Protein AF-A0A2T1D0R5-F1 (afdb_monomer)

pLDDT: mean 78.78, std 17.35, range [37.97, 96.19]

Sequence (84 aa):
MPIHAIGAEFWLGKERKAKLDPILCLGMRGDRVQALLPQILDAFSNQFAAQYNNGKRFSKFSAKVHCHIRDCPGFHPFNVDKTH

Foldseek 3Di:
DQFDWDKDWDDDVPDTPDIRPTDGPPPDDVVVVVVCQVVVQVVCLVVPCVPPPVSDGDDDDPDDDDDGPVRDPDDDPPPPDPPD

Mean predicted aligned error: 8.65 Å

Solvent-accessible surface area (backbone atoms only — not comparable to full-atom values): 5533 Å² total; per-residue (Å²): 113,61,68,45,66,52,60,49,75,42,66,60,92,92,44,78,77,48,72,46,73,67,46,71,36,66,73,54,55,70,70,64,56,56,62,45,54,62,53,52,35,47,54,49,21,74,75,40,10,65,84,77,43,83,58,42,72,58,87,74,76,94,74,85,87,86,76,56,60,90,75,46,97,82,69,60,98,74,74,62,82,83,83,126

Secondary structure (DSSP, 8-state):
-EEEEEEEEEEETTEEEEEEEEEEEET--HHHHHTHHHHHHHHHHHHHHHHHSTTPPP---S------GGG-TT--TT------

Structure (mmCIF, N/CA/C/O backbone):
data_AF-A0A2T1D0R5-F1
#
_entry.id   AF-A0A2T1D0R5-F1
#
loop_
_atom_site.group_PDB
_atom_site.id
_atom_site.type_symbol
_atom_site.label_atom_id
_atom_site.label_alt_id
_atom_site.label_comp_id
_atom_site.label_asym_id
_atom_site.label_entity_id
_atom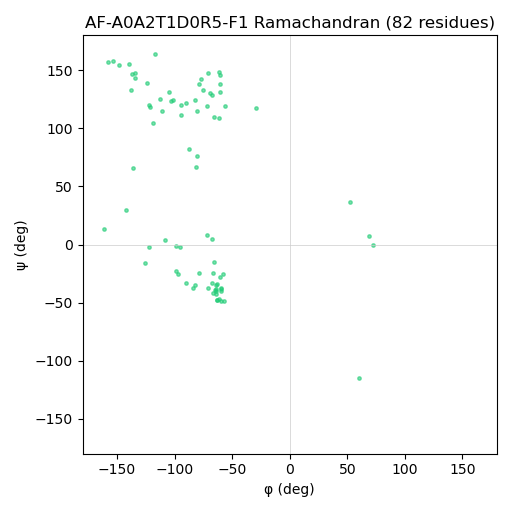_site.label_seq_id
_atom_site.pdbx_PDB_ins_code
_atom_site.Cartn_x
_atom_site.Cartn_y
_atom_site.Cartn_z
_atom_site.occupancy
_atom_site.B_iso_or_equiv
_atom_site.auth_seq_id
_atom_site.auth_comp_id
_atom_site.auth_asym_id
_atom_site.auth_atom_id
_atom_site.pdbx_PDB_model_num
ATOM 1 N N . MET A 1 1 ? 16.513 -2.178 -18.588 1.00 54.62 1 MET A N 1
ATOM 2 C CA . MET A 1 1 ? 16.224 -1.096 -17.619 1.00 54.62 1 MET A CA 1
ATOM 3 C C . MET A 1 1 ? 14.907 -1.375 -16.914 1.00 54.62 1 MET A C 1
ATOM 5 O O . MET A 1 1 ? 13.982 -1.803 -17.604 1.00 54.62 1 MET A O 1
ATOM 9 N N . PRO A 1 2 ? 14.786 -1.143 -15.592 1.00 55.00 2 PRO A N 1
ATOM 10 C CA . PRO A 1 2 ? 13.468 -0.994 -14.980 1.00 55.00 2 PRO A CA 1
ATOM 11 C C . PRO A 1 2 ? 12.788 0.195 -15.649 1.00 55.00 2 PRO A C 1
ATOM 13 O O . PRO A 1 2 ? 13.422 1.221 -15.848 1.00 55.00 2 PRO A O 1
ATOM 16 N N . ILE A 1 3 ? 11.544 0.034 -16.080 1.00 65.38 3 ILE A N 1
ATOM 17 C CA . ILE A 1 3 ? 10.777 1.139 -16.681 1.00 65.38 3 ILE A CA 1
ATOM 18 C C . ILE A 1 3 ? 9.872 1.763 -15.612 1.00 65.38 3 ILE A C 1
ATOM 20 O O . ILE A 1 3 ? 9.554 2.945 -15.673 1.00 65.38 3 ILE A O 1
ATOM 24 N N . HIS A 1 4 ? 9.520 0.976 -14.593 1.00 70.44 4 HIS A N 1
ATOM 25 C CA . HIS A 1 4 ? 8.612 1.361 -13.526 1.00 70.44 4 HIS A CA 1
ATOM 26 C C . HIS A 1 4 ? 9.122 0.839 -12.181 1.00 70.44 4 HIS A C 1
ATOM 28 O O . HIS A 1 4 ? 9.829 -0.170 -12.123 1.00 70.44 4 HIS A O 1
ATOM 34 N N . ALA A 1 5 ? 8.719 1.506 -11.107 1.00 79.12 5 ALA A N 1
ATOM 35 C CA . ALA A 1 5 ? 8.835 1.024 -9.740 1.00 79.12 5 ALA A CA 1
ATOM 36 C C . ALA A 1 5 ? 7.505 1.279 -9.027 1.00 79.12 5 ALA A C 1
ATOM 38 O O . ALA A 1 5 ? 6.867 2.302 -9.283 1.00 79.12 5 ALA A O 1
ATOM 39 N N . ILE A 1 6 ? 7.084 0.373 -8.146 1.00 84.25 6 ILE A N 1
ATOM 40 C CA . ILE A 1 6 ? 5.874 0.565 -7.338 1.00 84.25 6 ILE A CA 1
ATOM 41 C C . ILE A 1 6 ? 6.238 0.487 -5.866 1.00 84.25 6 ILE A C 1
ATOM 43 O O . ILE A 1 6 ? 6.708 -0.546 -5.402 1.00 84.25 6 ILE A O 1
ATOM 47 N N . GLY A 1 7 ? 5.970 1.568 -5.139 1.00 87.94 7 GLY A N 1
ATOM 48 C CA . GLY A 1 7 ? 5.908 1.582 -3.682 1.00 87.94 7 GLY A CA 1
ATOM 49 C C . GLY A 1 7 ? 4.501 1.952 -3.222 1.00 87.94 7 GLY A 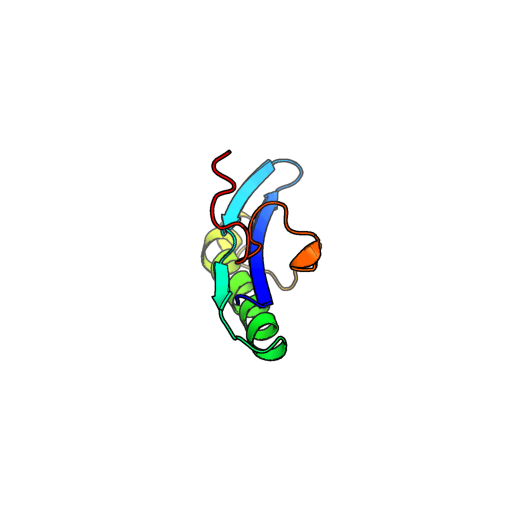C 1
ATOM 50 O O . GLY A 1 7 ? 3.698 2.473 -4.000 1.00 87.94 7 GLY A O 1
ATOM 51 N N . ALA A 1 8 ? 4.197 1.687 -1.958 1.00 92.00 8 ALA A N 1
ATOM 52 C CA . ALA A 1 8 ? 2.925 2.070 -1.358 1.00 92.00 8 ALA A CA 1
ATOM 53 C C . ALA A 1 8 ? 3.102 2.383 0.125 1.00 92.00 8 ALA A C 1
ATOM 55 O O . ALA A 1 8 ? 3.998 1.861 0.780 1.00 92.00 8 ALA A O 1
ATOM 56 N N . GLU A 1 9 ? 2.227 3.214 0.672 1.00 94.38 9 GLU A N 1
ATOM 57 C CA . GLU A 1 9 ? 2.225 3.543 2.092 1.00 94.38 9 GLU A CA 1
ATOM 58 C C . GLU A 1 9 ? 0.805 3.475 2.640 1.00 94.38 9 GLU A C 1
ATOM 60 O O . GLU A 1 9 ? -0.161 3.802 1.947 1.00 94.38 9 GLU A O 1
ATOM 65 N N . PHE A 1 10 ? 0.689 3.081 3.905 1.00 94.19 10 PHE A N 1
ATOM 66 C CA . PHE A 1 10 ? -0.562 3.105 4.647 1.00 94.19 10 PHE A CA 1
ATOM 67 C C . PHE A 1 10 ? -0.480 4.132 5.766 1.00 94.19 10 PHE A C 1
ATOM 69 O O . PHE A 1 10 ? 0.428 4.101 6.602 1.00 94.19 10 PHE A O 1
ATOM 76 N N 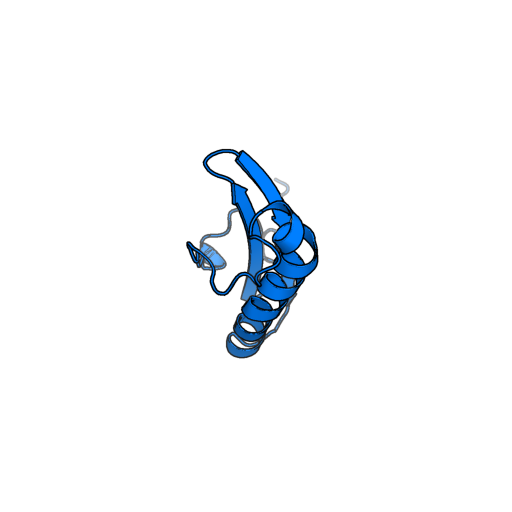. TRP A 1 11 ? -1.449 5.040 5.760 1.00 94.12 11 TRP A N 1
ATOM 77 C CA . TRP A 1 11 ? -1.517 6.193 6.642 1.00 94.12 11 TRP A CA 1
ATOM 78 C C . TRP A 1 11 ? -2.839 6.185 7.406 1.00 94.12 11 TRP A C 1
ATOM 80 O O . TRP A 1 11 ? -3.893 5.925 6.826 1.00 94.12 11 TRP A O 1
ATOM 90 N N . LEU A 1 12 ? -2.782 6.522 8.694 1.00 92.19 12 LEU A N 1
ATOM 91 C CA . LEU A 1 12 ? -3.947 6.781 9.533 1.00 92.19 12 LEU A CA 1
ATOM 92 C C . LEU A 1 12 ? -3.867 8.225 10.033 1.00 92.19 12 LEU A C 1
ATOM 94 O O . LEU A 1 12 ? -3.049 8.560 10.891 1.00 92.19 12 LEU A O 1
ATOM 98 N N . GLY A 1 13 ? -4.684 9.106 9.456 1.00 90.19 13 GLY A N 1
ATOM 99 C CA . GLY A 1 13 ? -4.541 10.544 9.675 1.00 90.19 13 GLY A CA 1
ATOM 100 C C . GLY A 1 13 ? -3.161 11.028 9.217 1.00 90.19 13 GLY A C 1
ATOM 101 O O . GLY A 1 13 ? -2.854 10.977 8.030 1.00 90.19 13 GLY A O 1
ATOM 102 N N . LYS A 1 14 ? -2.332 11.490 10.161 1.00 93.62 14 LYS A N 1
ATOM 103 C CA . LYS A 1 14 ? -0.963 11.980 9.903 1.00 93.62 14 LYS A CA 1
ATOM 104 C C . LYS A 1 14 ? 0.131 10.947 10.191 1.00 93.62 14 LYS A C 1
ATOM 106 O O . LYS A 1 14 ? 1.306 11.248 10.016 1.00 93.62 14 LYS A O 1
ATOM 111 N N . GLU A 1 15 ? -0.230 9.756 10.655 1.00 95.19 15 GLU A N 1
ATOM 112 C CA . GLU A 1 15 ? 0.734 8.737 11.061 1.00 95.19 15 GLU A CA 1
ATOM 113 C C . GLU A 1 15 ? 0.894 7.672 9.970 1.00 95.19 15 GLU A C 1
ATOM 115 O O . GLU A 1 15 ? -0.084 7.033 9.571 1.00 95.19 15 GLU A O 1
ATOM 120 N N . ARG A 1 16 ? 2.130 7.446 9.505 1.00 94.50 16 ARG A N 1
ATOM 121 C CA . ARG A 1 16 ? 2.443 6.345 8.585 1.00 94.50 16 ARG A CA 1
ATOM 122 C C . ARG A 1 16 ? 2.584 5.047 9.371 1.00 94.50 16 ARG A C 1
ATOM 124 O O . ARG A 1 16 ? 3.521 4.889 10.147 1.00 94.50 16 ARG A O 1
ATOM 131 N N . LYS A 1 17 ? 1.681 4.104 9.125 1.00 94.75 17 LYS A N 1
ATOM 132 C CA . LYS A 1 17 ? 1.627 2.806 9.808 1.00 94.75 17 LYS A CA 1
ATOM 133 C C . LYS A 1 17 ? 2.452 1.729 9.107 1.00 94.75 17 LYS A C 1
ATOM 135 O O . LYS A 1 17 ? 3.012 0.869 9.774 1.00 94.75 17 LYS A O 1
ATOM 140 N N . ALA A 1 18 ? 2.536 1.771 7.779 1.00 93.81 18 ALA A N 1
ATOM 141 C CA . ALA A 1 18 ? 3.312 0.804 7.008 1.00 93.81 18 ALA A CA 1
ATOM 142 C C . ALA A 1 18 ? 3.782 1.378 5.670 1.00 93.81 18 ALA A C 1
ATOM 144 O O . ALA A 1 18 ? 3.194 2.322 5.136 1.00 93.81 18 ALA A O 1
ATOM 145 N N . LYS A 1 19 ? 4.845 0.777 5.131 1.00 93.25 19 LYS A N 1
ATOM 146 C CA . LYS A 1 19 ? 5.432 1.104 3.834 1.00 93.25 19 LYS A CA 1
A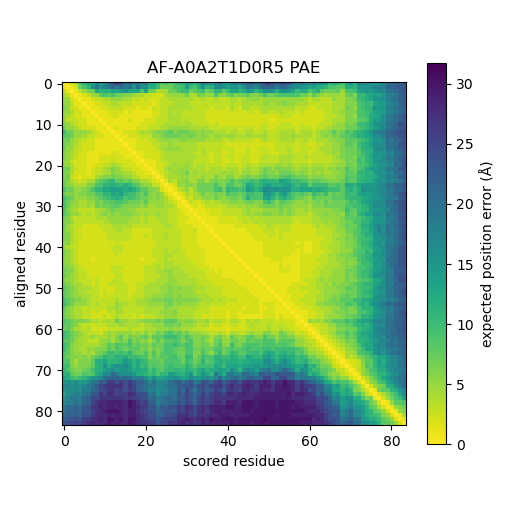TOM 147 C C . LYS A 1 19 ? 5.792 -0.187 3.107 1.00 93.25 19 LYS A C 1
ATOM 149 O O . LYS A 1 19 ? 6.417 -1.070 3.680 1.00 93.25 19 LYS A O 1
ATOM 154 N N . LEU A 1 20 ? 5.411 -0.254 1.841 1.00 89.31 20 LEU A N 1
ATOM 155 C CA . LEU A 1 20 ? 5.958 -1.164 0.853 1.00 89.31 20 LEU A CA 1
ATOM 156 C C . LEU A 1 20 ? 7.068 -0.412 0.119 1.00 89.31 20 LEU A C 1
ATOM 158 O O . LEU A 1 20 ? 6.788 0.556 -0.600 1.00 89.31 20 LEU A O 1
ATOM 162 N N . ASP A 1 21 ? 8.314 -0.830 0.334 1.00 85.69 21 ASP A N 1
ATOM 163 C CA . ASP A 1 21 ? 9.445 -0.249 -0.380 1.00 85.69 21 ASP A CA 1
ATOM 164 C C . ASP A 1 21 ? 9.302 -0.452 -1.894 1.00 85.69 21 ASP A C 1
ATOM 166 O O . ASP A 1 21 ? 8.739 -1.463 -2.324 1.00 85.69 21 ASP A O 1
ATOM 170 N N . PRO A 1 22 ? 9.774 0.506 -2.715 1.00 83.00 22 PRO A N 1
ATOM 171 C CA . PRO A 1 22 ? 9.611 0.424 -4.156 1.00 83.00 22 PRO A CA 1
ATOM 172 C C . PRO A 1 22 ? 10.185 -0.869 -4.742 1.00 83.00 22 PRO A C 1
ATOM 174 O O . PRO A 1 22 ? 11.389 -1.112 -4.687 1.00 83.00 22 PRO A O 1
ATOM 177 N N . ILE A 1 23 ? 9.325 -1.670 -5.366 1.00 79.69 23 ILE A N 1
ATOM 178 C CA . ILE A 1 23 ? 9.723 -2.853 -6.126 1.00 79.69 23 ILE A CA 1
ATOM 179 C C . ILE A 1 23 ? 9.960 -2.422 -7.571 1.00 79.69 23 ILE A C 1
ATOM 181 O O . ILE A 1 23 ? 9.059 -1.889 -8.225 1.00 79.69 23 ILE A O 1
ATOM 185 N N . LEU A 1 24 ? 11.173 -2.651 -8.078 1.00 77.88 24 LEU A N 1
ATOM 186 C CA . LEU A 1 24 ? 11.528 -2.359 -9.465 1.00 77.88 24 LEU A CA 1
ATOM 187 C C . LEU A 1 24 ? 10.850 -3.357 -10.410 1.00 77.88 24 LEU A C 1
ATOM 189 O O . LEU A 1 24 ? 11.115 -4.558 -10.378 1.00 77.88 24 LEU A O 1
ATOM 193 N N . CYS A 1 25 ? 10.018 -2.854 -11.314 1.00 73.56 25 CYS A N 1
ATOM 194 C CA . CYS A 1 25 ? 9.386 -3.653 -12.351 1.00 73.56 25 CYS A CA 1
ATOM 195 C C . CYS A 1 25 ? 10.322 -3.719 -13.572 1.00 73.56 25 CYS A C 1
ATOM 197 O O . CYS A 1 25 ? 10.209 -2.940 -14.527 1.00 73.56 25 CYS A O 1
ATOM 199 N N . LEU A 1 26 ? 11.297 -4.632 -13.524 1.00 69.69 26 LEU A N 1
ATOM 200 C CA . LEU A 1 26 ? 12.265 -4.857 -14.603 1.00 69.69 26 LEU A CA 1
ATOM 201 C C . LEU A 1 26 ? 11.561 -5.411 -15.853 1.00 69.69 26 LEU A C 1
ATOM 203 O O . LEU A 1 26 ? 11.092 -6.543 -15.859 1.00 69.69 26 LEU A O 1
ATOM 207 N N . GLY A 1 27 ? 11.467 -4.605 -16.916 1.00 66.44 27 GLY A N 1
ATOM 208 C CA . GLY A 1 27 ? 10.910 -5.035 -18.2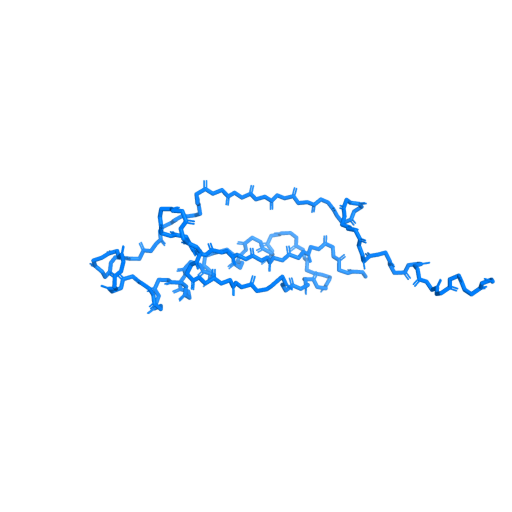07 1.00 66.44 27 GLY A CA 1
ATOM 209 C C . GLY A 1 27 ? 9.399 -5.311 -18.228 1.00 66.44 27 GLY A C 1
ATOM 210 O O . GLY A 1 27 ? 8.885 -5.789 -19.238 1.00 66.44 27 GLY A O 1
ATOM 211 N N . MET A 1 28 ? 8.662 -5.008 -17.154 1.00 70.12 28 MET A N 1
ATOM 212 C CA . MET A 1 28 ? 7.205 -5.158 -17.153 1.00 70.12 28 MET A CA 1
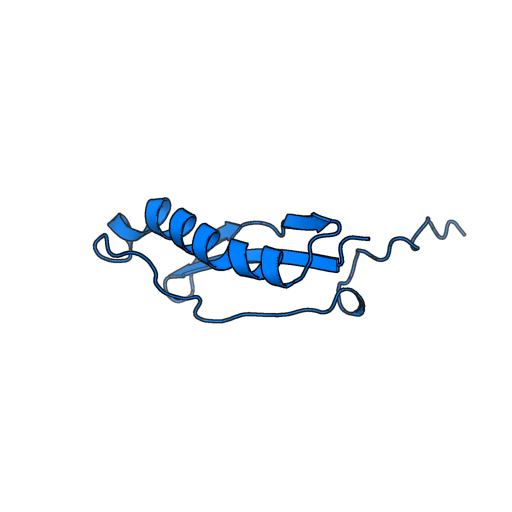ATOM 213 C C . MET A 1 28 ? 6.535 -4.040 -17.953 1.00 70.12 28 MET A C 1
ATOM 215 O O . MET A 1 28 ? 6.797 -2.852 -17.744 1.00 70.12 28 MET A O 1
ATOM 219 N N . ARG A 1 29 ? 5.601 -4.437 -18.820 1.00 72.06 29 ARG A N 1
ATOM 220 C CA . ARG A 1 29 ? 4.659 -3.525 -19.474 1.00 72.06 29 ARG A CA 1
ATOM 221 C C . ARG A 1 29 ? 3.782 -2.811 -18.437 1.00 72.06 29 ARG A C 1
ATOM 223 O O . ARG A 1 29 ? 3.455 -3.381 -17.395 1.00 72.06 29 ARG A O 1
ATOM 230 N N . GLY A 1 30 ? 3.382 -1.575 -18.738 1.00 71.94 30 GLY A N 1
ATOM 231 C CA . GLY A 1 30 ? 2.621 -0.722 -17.815 1.00 71.94 30 GLY A CA 1
ATOM 232 C C . GLY A 1 30 ? 1.265 -1.297 -17.379 1.00 71.94 30 GLY A C 1
ATOM 233 O O . GLY A 1 30 ? 0.825 -1.045 -16.263 1.00 71.94 30 GLY A O 1
ATOM 234 N N . ASP A 1 31 ? 0.627 -2.130 -18.201 1.00 76.62 31 ASP A N 1
ATOM 235 C CA . ASP A 1 31 ? -0.604 -2.854 -17.853 1.00 76.62 31 ASP A CA 1
ATOM 236 C C . ASP A 1 31 ? -0.381 -3.895 -16.743 1.00 76.62 31 ASP A C 1
ATOM 238 O O . ASP A 1 31 ? -1.165 -3.982 -15.798 1.00 76.62 31 ASP A O 1
ATOM 242 N N . ARG A 1 32 ? 0.731 -4.637 -16.790 1.00 78.69 32 ARG A N 1
ATOM 243 C CA . ARG A 1 32 ? 1.101 -5.580 -15.725 1.00 78.69 32 ARG A CA 1
ATOM 244 C C . ARG A 1 32 ? 1.466 -4.873 -14.422 1.00 78.69 32 ARG A C 1
ATOM 246 O O . ARG A 1 32 ? 1.184 -5.393 -13.351 1.00 78.69 32 ARG A O 1
ATOM 253 N N . VAL A 1 33 ? 2.063 -3.686 -14.513 1.00 78.75 33 VAL A N 1
ATOM 254 C CA . VAL A 1 33 ? 2.342 -2.817 -13.356 1.00 78.75 33 VAL A CA 1
ATOM 255 C C . VAL A 1 33 ? 1.025 -2.361 -12.717 1.00 78.75 33 VAL A C 1
ATOM 257 O O . VAL A 1 33 ? 0.871 -2.439 -11.501 1.00 78.75 33 VAL A O 1
ATOM 260 N N . GLN A 1 34 ? 0.023 -1.978 -13.515 1.00 82.75 34 GLN A N 1
ATOM 261 C CA . GLN A 1 34 ? -1.305 -1.627 -12.993 1.00 82.75 34 GLN A CA 1
ATOM 262 C C . GLN A 1 34 ? -2.007 -2.800 -12.299 1.00 82.75 34 GLN A C 1
ATOM 264 O O . GLN A 1 34 ? -2.692 -2.586 -11.298 1.00 82.75 34 GLN A O 1
ATOM 269 N N . ALA A 1 35 ? -1.799 -4.033 -12.767 1.00 86.75 35 ALA A N 1
ATOM 270 C CA . ALA A 1 35 ? -2.353 -5.234 -12.141 1.00 86.75 35 ALA A CA 1
ATOM 271 C C . ALA A 1 35 ? -1.789 -5.524 -10.732 1.00 86.75 35 ALA A C 1
ATOM 273 O O . ALA A 1 35 ? -2.390 -6.300 -9.989 1.00 86.75 35 ALA A O 1
ATOM 274 N N . LEU A 1 36 ? -0.681 -4.887 -10.332 1.00 86.88 36 LEU A N 1
ATOM 275 C CA . LEU A 1 36 ? -0.138 -4.990 -8.971 1.00 86.88 36 LEU A CA 1
ATOM 276 C C . LEU A 1 36 ? -0.893 -4.107 -7.967 1.00 86.88 36 LEU A C 1
ATOM 278 O O . LEU A 1 36 ? -0.935 -4.421 -6.783 1.00 86.88 36 LEU A O 1
ATOM 282 N N . LEU A 1 37 ? -1.542 -3.032 -8.420 1.00 88.88 37 LEU A N 1
ATOM 283 C CA . LEU A 1 37 ? -2.301 -2.131 -7.546 1.00 88.88 37 LEU A CA 1
ATOM 284 C C . LEU A 1 37 ? -3.411 -2.839 -6.741 1.00 88.88 37 LEU A C 1
ATOM 286 O O . LEU A 1 37 ? -3.463 -2.632 -5.527 1.00 88.88 37 LEU A O 1
ATOM 290 N N . PRO A 1 38 ? -4.292 -3.670 -7.337 1.00 91.94 38 PRO A N 1
ATOM 291 C CA . PRO A 1 38 ? -5.285 -4.406 -6.556 1.00 91.94 38 PRO A CA 1
ATOM 292 C C . PRO A 1 38 ? -4.647 -5.407 -5.585 1.00 91.94 38 PRO A C 1
ATOM 294 O O . PRO A 1 38 ? -5.138 -5.522 -4.469 1.00 91.94 38 PRO A O 1
ATOM 297 N N . GLN A 1 39 ? -3.529 -6.044 -5.955 1.00 91.94 39 GLN A N 1
ATOM 298 C CA . GLN A 1 39 ? -2.812 -6.982 -5.079 1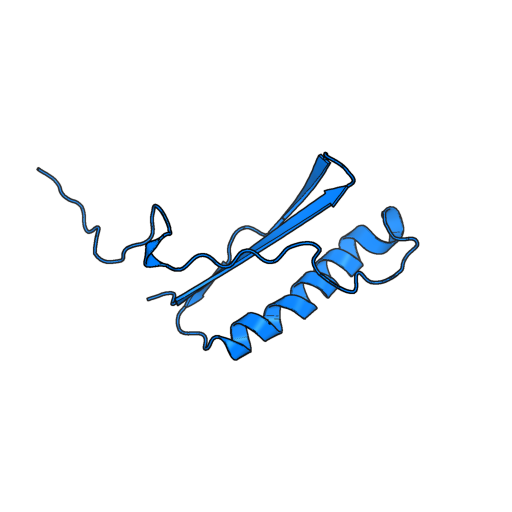.00 91.94 39 GLN A CA 1
ATOM 299 C C . GLN A 1 39 ? -2.232 -6.278 -3.850 1.00 91.94 39 GLN A C 1
ATOM 301 O O . GLN A 1 39 ? -2.297 -6.797 -2.739 1.00 91.94 39 GLN A O 1
ATOM 306 N N . ILE A 1 40 ? -1.712 -5.062 -4.033 1.00 92.25 40 ILE A N 1
ATOM 307 C CA . ILE A 1 40 ? -1.272 -4.217 -2.923 1.00 92.25 40 ILE A CA 1
ATOM 308 C C . ILE A 1 40 ? -2.468 -3.905 -2.012 1.00 92.25 40 ILE A C 1
ATOM 310 O O . ILE A 1 40 ? -2.367 -4.083 -0.802 1.00 92.25 40 ILE A O 1
ATOM 314 N N . LEU A 1 41 ? -3.624 -3.510 -2.561 1.00 93.75 41 LEU A N 1
ATOM 315 C CA . LEU A 1 41 ? -4.826 -3.273 -1.746 1.00 93.75 41 LEU A CA 1
ATOM 316 C C . LEU A 1 41 ? -5.276 -4.522 -0.981 1.00 93.75 41 LEU A C 1
ATOM 318 O O . LEU A 1 41 ? -5.690 -4.390 0.169 1.00 93.75 41 LEU A O 1
ATOM 322 N N . ASP A 1 42 ? -5.182 -5.708 -1.582 1.00 94.75 42 ASP A N 1
ATOM 323 C CA . ASP A 1 42 ? -5.479 -6.976 -0.911 1.00 94.75 42 ASP A CA 1
ATOM 324 C C . ASP A 1 42 ? -4.516 -7.230 0.248 1.00 94.75 42 ASP A C 1
ATOM 326 O O . ASP A 1 42 ? -4.962 -7.490 1.363 1.00 94.75 42 ASP A O 1
ATOM 330 N N . ALA A 1 43 ? -3.210 -7.069 0.026 1.00 93.62 43 ALA A N 1
ATOM 331 C CA . ALA A 1 43 ? -2.199 -7.247 1.065 1.00 93.62 43 ALA A CA 1
ATOM 332 C C . ALA A 1 43 ? -2.421 -6.291 2.250 1.00 93.62 43 ALA A C 1
ATOM 334 O O . ALA A 1 43 ? -2.482 -6.730 3.400 1.00 93.62 43 ALA A O 1
ATOM 335 N N . PHE A 1 44 ? -2.634 -4.999 1.977 1.00 94.69 44 PHE A N 1
ATOM 336 C CA . PHE A 1 44 ? -2.947 -4.026 3.026 1.00 94.69 44 PHE A CA 1
ATOM 337 C C . PHE A 1 44 ? -4.282 -4.343 3.712 1.00 94.69 44 PHE A C 1
ATOM 339 O O . PHE A 1 44 ? -4.389 -4.210 4.928 1.00 94.69 44 PHE A O 1
ATOM 346 N N . SER A 1 45 ? -5.299 -4.794 2.974 1.00 95.69 45 SER A N 1
ATOM 347 C CA . SER A 1 45 ? -6.591 -5.169 3.565 1.00 95.69 45 SER A CA 1
ATOM 348 C C . SER A 1 45 ? -6.443 -6.347 4.517 1.00 95.69 45 SER A C 1
ATOM 350 O O . SER A 1 45 ? -6.904 -6.269 5.651 1.00 95.69 45 SER A O 1
ATOM 352 N N . ASN A 1 46 ? -5.744 -7.397 4.096 1.00 96.12 46 ASN A N 1
ATOM 353 C CA . ASN A 1 46 ? -5.518 -8.579 4.919 1.00 96.12 46 ASN A CA 1
ATOM 354 C C . ASN A 1 46 ? -4.783 -8.234 6.217 1.00 96.12 46 ASN A C 1
ATOM 356 O O . ASN A 1 46 ? -5.103 -8.782 7.267 1.00 96.12 46 ASN A O 1
ATOM 360 N N . GLN A 1 47 ? -3.833 -7.299 6.158 1.00 95.56 47 GLN A N 1
ATOM 361 C CA . GLN A 1 47 ? -3.040 -6.924 7.322 1.00 95.56 47 GLN A CA 1
ATOM 362 C C . GLN A 1 47 ? -3.740 -5.910 8.242 1.00 95.56 47 GLN A C 1
ATOM 364 O O . GLN A 1 47 ? -3.564 -5.966 9.456 1.00 95.56 47 GLN A O 1
ATOM 369 N N . PHE A 1 48 ? -4.525 -4.978 7.693 1.00 95.81 48 PHE A N 1
ATOM 370 C CA . PHE A 1 48 ? -4.942 -3.773 8.422 1.00 95.81 48 PHE A CA 1
ATOM 371 C C . PHE A 1 48 ? -6.456 -3.540 8.473 1.00 95.81 48 PHE A C 1
ATOM 373 O O . PHE A 1 48 ? -6.914 -2.753 9.304 1.00 95.81 48 PHE A O 1
ATOM 380 N N . ALA A 1 49 ? -7.265 -4.199 7.635 1.00 94.94 49 ALA A N 1
ATOM 381 C CA . ALA A 1 49 ? -8.703 -3.922 7.559 1.00 94.94 49 ALA A CA 1
ATOM 382 C C . ALA A 1 49 ? -9.445 -4.245 8.860 1.00 94.94 49 ALA A C 1
ATOM 384 O O . ALA A 1 49 ? -10.318 -3.480 9.267 1.00 94.94 49 ALA A O 1
ATOM 385 N N . ALA A 1 50 ? -9.099 -5.350 9.527 1.00 96.19 50 ALA A N 1
ATOM 386 C CA . ALA A 1 50 ? -9.729 -5.743 10.788 1.00 96.19 50 ALA A CA 1
ATOM 387 C C . ALA A 1 50 ? -9.554 -4.667 11.871 1.00 96.19 50 ALA A C 1
ATOM 389 O O . ALA A 1 50 ? -10.501 -4.351 12.584 1.00 96.19 50 ALA A O 1
ATOM 390 N N . GLN A 1 51 ? -8.367 -4.061 11.937 1.00 95.88 51 GLN A N 1
ATOM 391 C CA . GLN A 1 51 ? -8.030 -3.066 12.949 1.00 95.88 51 GLN A CA 1
ATOM 392 C C . GLN A 1 51 ? -8.495 -1.651 12.585 1.00 95.88 51 GLN A C 1
ATOM 394 O O . GLN A 1 51 ? -8.905 -0.899 13.464 1.00 95.88 51 GLN A O 1
ATOM 399 N N . TYR A 1 52 ? -8.419 -1.272 11.306 1.00 93.38 52 TYR A N 1
ATOM 400 C CA . TYR A 1 52 ? -8.555 0.130 10.891 1.00 93.38 52 TYR A CA 1
ATOM 401 C C . TYR A 1 52 ? -9.686 0.400 9.894 1.00 93.38 52 TYR A C 1
ATOM 403 O O . TYR A 1 52 ? -9.894 1.550 9.517 1.00 93.38 52 TYR A O 1
ATOM 411 N N . ASN A 1 53 ? -10.421 -0.624 9.452 1.00 92.94 53 ASN A N 1
ATOM 412 C CA . ASN A 1 53 ? -11.515 -0.465 8.489 1.00 92.94 53 ASN A CA 1
ATOM 413 C C . ASN A 1 53 ? -12.718 -1.381 8.778 1.00 92.94 53 ASN A C 1
ATOM 415 O O . ASN A 1 53 ? -13.424 -1.789 7.857 1.00 92.94 53 ASN A O 1
ATOM 419 N N . ASN A 1 54 ? -12.959 -1.734 10.047 1.00 94.06 54 ASN A N 1
ATOM 420 C CA . ASN A 1 54 ? -14.067 -2.606 10.471 1.00 94.06 54 ASN A CA 1
ATOM 421 C C . ASN A 1 54 ? -14.128 -3.936 9.692 1.00 94.06 54 ASN A C 1
ATOM 423 O O . ASN A 1 54 ? -15.204 -4.394 9.308 1.00 94.06 54 ASN A O 1
ATOM 427 N N . GLY A 1 55 ? -12.967 -4.507 9.364 1.00 92.44 55 GLY A N 1
ATOM 428 C CA . GLY A 1 55 ? -12.844 -5.725 8.558 1.00 92.44 55 GLY A CA 1
ATOM 429 C C . GLY A 1 55 ? -13.156 -5.552 7.068 1.00 92.44 55 GLY A C 1
ATOM 430 O O . GLY A 1 55 ? -13.045 -6.511 6.309 1.00 92.44 55 GLY A O 1
ATOM 431 N N . LYS A 1 56 ? -13.525 -4.350 6.607 1.00 94.94 56 LYS A N 1
ATOM 432 C CA . LYS A 1 56 ? -13.838 -4.095 5.197 1.00 94.94 56 LYS A CA 1
ATOM 433 C C . LYS A 1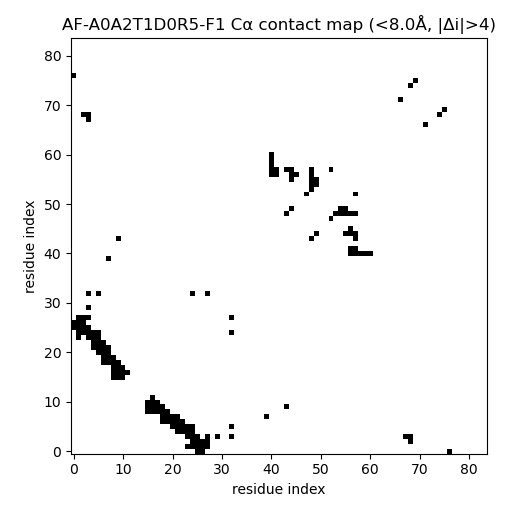 56 ? -12.562 -3.942 4.378 1.00 94.94 56 LYS A C 1
ATOM 435 O O . LYS A 1 56 ? -11.628 -3.242 4.764 1.00 94.94 56 LYS A O 1
ATOM 440 N N . ARG A 1 57 ? -12.551 -4.533 3.187 1.00 94.44 57 ARG A N 1
ATOM 441 C CA . ARG A 1 57 ? -11.452 -4.395 2.225 1.00 94.44 57 ARG A CA 1
ATOM 442 C C . ARG A 1 57 ? -11.248 -2.929 1.817 1.00 94.44 57 ARG A C 1
ATOM 444 O O . ARG A 1 57 ? -12.216 -2.222 1.530 1.00 94.44 57 ARG A O 1
ATOM 451 N N . PHE A 1 58 ? -9.998 -2.480 1.726 1.00 93.69 58 PHE A N 1
ATOM 452 C CA . PHE A 1 58 ? -9.662 -1.198 1.106 1.00 93.69 58 PHE A CA 1
ATOM 453 C C . PHE A 1 58 ? -9.947 -1.262 -0.397 1.00 93.69 58 PHE A C 1
ATOM 455 O O . PHE A 1 58 ? -9.529 -2.186 -1.094 1.00 93.69 58 PHE A O 1
ATOM 462 N N . SER A 1 59 ? -10.687 -0.286 -0.918 1.00 90.38 59 SER A N 1
ATOM 463 C CA . SER A 1 59 ? -11.181 -0.330 -2.300 1.00 90.38 59 SER A CA 1
ATOM 464 C C . SER A 1 59 ? -10.344 0.483 -3.284 1.00 90.38 59 SER A C 1
ATOM 466 O O . SER A 1 59 ? -10.376 0.203 -4.481 1.00 90.38 59 SER A O 1
ATOM 468 N N . LYS A 1 60 ? -9.589 1.478 -2.806 1.00 91.69 60 LYS A N 1
ATOM 469 C CA . LYS A 1 60 ? -8.796 2.380 -3.648 1.00 91.69 60 LYS A CA 1
ATOM 470 C C . LYS A 1 60 ? -7.658 3.046 -2.877 1.00 91.69 60 LYS A C 1
ATOM 472 O O . LYS A 1 60 ? -7.747 3.231 -1.667 1.00 91.69 60 LYS A O 1
ATOM 477 N N . PHE A 1 61 ? -6.637 3.478 -3.611 1.00 89.75 61 PHE A N 1
ATOM 478 C CA . PHE A 1 61 ? -5.616 4.396 -3.107 1.00 89.75 61 PHE A CA 1
ATOM 479 C C . PHE A 1 61 ? -6.166 5.824 -3.060 1.00 89.75 61 PHE A C 1
ATOM 481 O O . PHE A 1 61 ? -6.902 6.230 -3.962 1.00 89.75 61 PHE A O 1
ATOM 488 N N . SER A 1 62 ? -5.799 6.580 -2.027 1.00 87.12 62 SER A N 1
ATOM 489 C CA . SER A 1 62 ? -6.163 7.996 -1.883 1.00 87.12 62 SER A CA 1
ATOM 490 C C . SER A 1 62 ? -5.416 8.889 -2.875 1.00 87.12 62 SER A C 1
ATOM 492 O O . SER A 1 62 ? -6.001 9.816 -3.425 1.00 87.12 62 SER A O 1
ATOM 494 N N . ALA A 1 63 ? -4.148 8.578 -3.138 1.00 82.56 63 ALA A N 1
ATOM 495 C CA . ALA A 1 63 ? -3.313 9.253 -4.117 1.00 82.56 63 ALA A CA 1
ATOM 496 C C . ALA A 1 63 ? -2.507 8.225 -4.915 1.00 82.56 63 ALA A C 1
ATOM 498 O O . ALA A 1 63 ? -2.104 7.184 -4.394 1.00 82.56 63 ALA A O 1
ATOM 499 N N . LYS A 1 64 ? -2.270 8.530 -6.190 1.00 80.75 64 LYS A N 1
ATOM 500 C CA . LYS A 1 64 ? -1.350 7.792 -7.056 1.00 80.75 64 LYS A CA 1
ATOM 501 C C . LYS A 1 64 ? -0.304 8.780 -7.538 1.00 80.75 64 LYS A C 1
ATOM 503 O O . LYS A 1 64 ? -0.651 9.751 -8.203 1.00 80.75 64 LYS A O 1
ATOM 508 N N . VAL A 1 65 ? 0.952 8.533 -7.195 1.00 75.19 65 VAL A N 1
ATOM 509 C CA . VAL A 1 65 ? 2.078 9.334 -7.676 1.00 75.19 65 VAL A CA 1
ATOM 510 C C . VAL A 1 65 ? 2.776 8.534 -8.764 1.00 75.19 65 VAL A C 1
ATOM 512 O O . VAL A 1 65 ? 3.164 7.389 -8.543 1.00 75.19 65 VAL A O 1
ATOM 515 N N . HIS A 1 66 ? 2.893 9.129 -9.947 1.00 70.00 66 HIS A N 1
ATOM 516 C CA . HIS A 1 66 ? 3.656 8.577 -11.057 1.00 70.00 66 HIS A CA 1
ATOM 517 C C . HIS A 1 66 ? 4.889 9.452 -11.270 1.00 70.00 66 HIS A C 1
ATOM 519 O O . HIS A 1 66 ? 4.757 10.615 -11.643 1.00 70.00 66 HIS A O 1
ATOM 525 N N . CYS A 1 67 ? 6.072 8.886 -11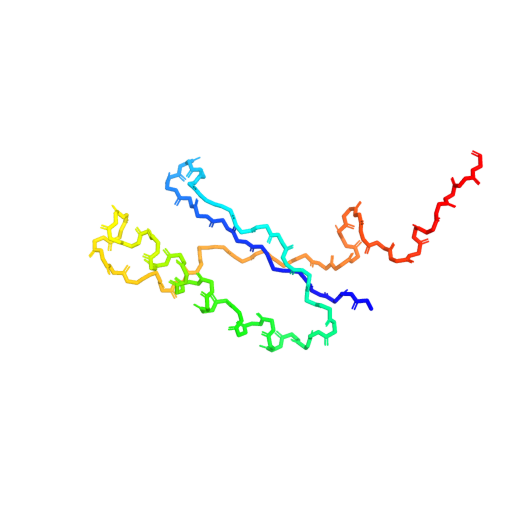.044 1.00 66.12 67 CYS A N 1
ATOM 526 C CA . CYS A 1 67 ? 7.342 9.530 -11.365 1.00 66.12 67 CYS A CA 1
ATOM 527 C C . CYS A 1 67 ? 7.912 8.869 -12.618 1.00 66.12 67 CYS A C 1
ATOM 529 O O . CYS A 1 67 ? 7.984 7.638 -12.680 1.00 66.12 67 CYS A O 1
ATOM 531 N N . HIS A 1 68 ? 8.333 9.656 -13.611 1.00 66.00 68 HIS A N 1
ATOM 532 C CA . HIS A 1 68 ? 9.092 9.077 -14.712 1.00 66.00 68 HIS A CA 1
ATOM 533 C C . HIS A 1 68 ? 10.481 8.681 -14.209 1.00 66.00 68 HIS A C 1
ATOM 535 O O . HIS A 1 68 ? 11.062 9.350 -13.362 1.00 66.00 68 HIS A O 1
ATOM 541 N N . ILE A 1 69 ? 11.058 7.616 -14.772 1.00 64.25 69 ILE A N 1
ATOM 542 C CA . ILE A 1 69 ? 12.406 7.163 -14.390 1.00 64.25 69 ILE A CA 1
ATOM 543 C C . ILE A 1 69 ? 13.491 8.238 -14.578 1.00 64.25 69 ILE A C 1
ATOM 545 O O . ILE A 1 69 ? 14.511 8.218 -13.896 1.00 64.25 69 ILE A O 1
ATOM 549 N N . ARG A 1 70 ? 13.265 9.193 -15.489 1.00 62.59 70 ARG A N 1
ATOM 550 C CA . ARG A 1 70 ? 14.148 10.351 -15.698 1.00 62.59 70 ARG A CA 1
ATOM 551 C C . ARG A 1 70 ? 14.156 11.309 -14.503 1.00 62.59 70 ARG A C 1
ATOM 553 O O . ARG A 1 70 ? 15.157 11.981 -14.302 1.00 62.59 70 ARG A O 1
ATOM 560 N N . ASP A 1 71 ? 13.092 11.301 -13.704 1.00 63.53 71 ASP A N 1
ATOM 561 C CA . ASP A 1 71 ? 12.907 12.147 -12.523 1.00 63.53 71 ASP A CA 1
ATOM 562 C C . ASP A 1 71 ? 13.341 11.431 -11.227 1.00 63.53 71 ASP A C 1
ATOM 564 O O . ASP A 1 71 ? 13.259 11.995 -10.137 1.00 63.53 71 ASP A O 1
ATOM 568 N N . CYS A 1 72 ? 13.781 10.167 -11.311 1.00 57.25 72 CYS A N 1
ATOM 569 C CA . CYS A 1 72 ? 14.237 9.406 -10.151 1.00 57.25 72 CYS A CA 1
ATOM 570 C C . CYS A 1 72 ? 15.700 9.756 -9.806 1.00 57.25 72 CYS A C 1
ATOM 572 O O . CYS A 1 72 ? 16.577 9.541 -10.644 1.00 57.25 72 CYS A O 1
ATOM 574 N N . PRO A 1 73 ? 16.007 10.182 -8.564 1.00 56.53 73 PRO A N 1
ATOM 575 C CA . PRO A 1 73 ? 17.313 10.743 -8.191 1.00 56.53 73 PRO A CA 1
ATOM 576 C C . PRO A 1 73 ? 18.482 9.740 -8.107 1.00 56.53 73 PRO A C 1
ATOM 578 O O . PRO A 1 73 ? 19.553 10.111 -7.641 1.00 56.53 73 PRO A O 1
ATOM 581 N N . GLY A 1 74 ? 18.326 8.475 -8.522 1.00 51.47 74 GLY A N 1
ATOM 582 C CA . GLY A 1 74 ? 19.364 7.465 -8.263 1.00 51.47 74 GLY A CA 1
ATOM 583 C C . GLY A 1 74 ? 19.363 6.186 -9.098 1.00 51.47 74 GLY A C 1
ATOM 584 O O . GLY A 1 74 ? 20.061 5.251 -8.726 1.00 51.47 74 GLY A O 1
ATOM 585 N N . PHE A 1 75 ? 18.624 6.090 -10.208 1.00 51.25 75 PHE A N 1
ATOM 586 C CA . PHE A 1 75 ? 18.707 4.888 -11.053 1.00 51.25 75 PHE A CA 1
ATOM 587 C C . PHE A 1 75 ? 18.765 5.227 -12.541 1.00 51.25 75 PHE A C 1
ATOM 589 O O . PHE A 1 75 ? 17.871 4.918 -13.330 1.00 51.25 75 PHE A O 1
ATOM 596 N N . HIS A 1 76 ? 19.862 5.871 -12.933 1.00 49.31 76 HIS A N 1
ATOM 597 C CA . HIS A 1 76 ? 20.312 5.880 -14.318 1.00 49.31 76 HIS A CA 1
ATOM 598 C C . HIS A 1 76 ? 21.330 4.737 -14.465 1.00 49.31 76 HIS A C 1
ATOM 600 O O . HIS A 1 76 ? 22.364 4.782 -13.804 1.00 49.31 76 HIS A O 1
ATOM 606 N N . PRO A 1 77 ? 21.115 3.729 -15.328 1.00 47.88 77 PRO A N 1
ATOM 607 C CA . PRO A 1 77 ? 22.083 2.642 -15.547 1.00 47.88 77 PRO A CA 1
ATOM 608 C C . PRO A 1 77 ? 23.392 3.102 -16.223 1.00 47.88 77 PRO A C 1
ATOM 610 O O . PRO A 1 77 ? 24.221 2.267 -16.560 1.00 47.88 77 PRO A O 1
ATOM 613 N N . PHE A 1 78 ? 23.563 4.409 -16.450 1.00 47.62 78 PHE A N 1
ATOM 614 C CA . PHE A 1 78 ? 24.772 5.026 -16.998 1.00 47.62 78 PHE A CA 1
ATOM 615 C C . PHE A 1 78 ? 25.576 5.829 -15.965 1.00 47.62 78 PHE A C 1
ATOM 617 O O . PHE A 1 78 ? 26.595 6.401 -16.336 1.00 47.62 78 PHE A O 1
ATOM 624 N N . ASN A 1 79 ? 25.189 5.847 -14.683 1.00 47.66 79 ASN A N 1
ATOM 625 C CA . ASN A 1 79 ? 26.137 6.195 -13.617 1.00 47.66 79 ASN A CA 1
ATOM 626 C C . ASN A 1 79 ? 26.968 4.950 -13.288 1.00 47.66 79 ASN A C 1
ATOM 628 O O . ASN A 1 79 ? 26.843 4.340 -12.232 1.00 47.66 79 ASN A O 1
ATOM 632 N N . VAL A 1 80 ? 27.783 4.554 -14.264 1.00 43.00 80 VAL A N 1
ATOM 633 C CA . VAL A 1 80 ? 29.057 3.903 -13.971 1.00 43.00 80 VAL A CA 1
ATOM 634 C C . VAL A 1 80 ? 29.911 5.003 -13.354 1.00 43.00 80 VAL A C 1
ATOM 636 O O . VAL A 1 80 ? 29.916 6.117 -13.883 1.00 43.00 80 VAL A O 1
ATOM 639 N N . ASP A 1 81 ? 30.529 4.717 -12.214 1.00 45.12 81 ASP A N 1
ATOM 640 C CA . ASP A 1 81 ? 31.384 5.626 -11.456 1.00 45.12 81 ASP A CA 1
ATOM 641 C C . ASP A 1 81 ? 32.103 6.649 -12.342 1.00 45.12 81 ASP A C 1
ATOM 643 O O . ASP A 1 81 ? 32.946 6.300 -13.169 1.00 45.12 81 ASP A O 1
ATOM 647 N N . LYS A 1 82 ? 31.814 7.938 -12.142 1.00 37.97 82 LYS A N 1
ATOM 648 C CA . LYS A 1 82 ? 32.805 8.962 -12.467 1.00 37.97 82 LYS A CA 1
ATOM 649 C C . LYS A 1 82 ? 33.786 9.011 -11.305 1.00 37.97 82 LYS A C 1
ATOM 651 O O . LYS A 1 82 ? 33.725 9.908 -10.471 1.00 37.97 82 LYS A O 1
ATOM 656 N N . THR A 1 83 ? 34.663 8.016 -11.250 1.00 38.25 83 THR A N 1
ATOM 657 C CA . THR A 1 83 ? 35.994 8.190 -10.679 1.00 38.25 83 THR A CA 1
ATOM 658 C C . THR A 1 83 ? 36.709 9.245 -11.520 1.00 38.25 83 THR A C 1
ATOM 660 O O . THR A 1 83 ? 37.037 9.011 -12.682 1.00 38.25 83 THR A O 1
ATOM 663 N N . HIS A 1 84 ? 36.899 10.424 -10.936 1.00 38.00 84 HIS A N 1
ATOM 664 C CA . HIS A 1 84 ? 37.924 11.390 -11.312 1.00 38.00 84 HIS A CA 1
ATOM 665 C C . HIS A 1 84 ? 38.524 11.956 -10.033 1.00 38.00 84 HIS A C 1
ATOM 667 O O . HIS A 1 84 ? 37.729 12.317 -9.135 1.00 38.00 84 HIS A O 1
#

Nearest PDB structures (foldseek):
  5juo-assembly1_Y  TM=2.671E-01  e=5.818E+00  Saccharomyces cerevisiae

Radius of gyration: 16.06 Å; Cα contacts (8 Å, |Δi|>4): 83; chains: 1; bounding box: 52×21×32 Å